Protein AF-A0AAD8SSC6-F1 (afdb_monomer_lite)

Foldseek 3Di:
DDDPDDPVVVVVPDPDPDPDVPDDDLVVLLVVVLVVLDPVVLVVQLVPDVSSVCSSPDPVSVVVSVVSDRDDD

Secondary structure (DSSP, 8-state):
------THHHHTT-S-----TT---HHHHHHHHHT---HHHHHHHHHH-HHHHHHHTSHHHHHHHHHH-PPP-

Sequence (73 aa):
MGHSRPRWKNAQRKSGQEDKGDAIPDELLGLVFLRLTSPLDLVRAAFACRSWRKVIAAEDFRVLSARHGAPSP

Structure (mmCIF, N/CA/C/O backbone):
data_AF-A0AAD8SSC6-F1
#
_entry.id   AF-A0AAD8SSC6-F1
#
loop_
_atom_site.group_PDB
_atom_site.id
_atom_site.type_symbol
_atom_site.label_atom_id
_atom_site.label_alt_id
_atom_site.label_comp_id
_atom_site.label_asym_id
_atom_site.label_entity_id
_atom_site.label_seq_id
_atom_site.pdbx_PDB_ins_code
_atom_site.Cartn_x
_atom_site.Cartn_y
_atom_site.Cartn_z
_atom_site.occupancy
_atom_site.B_iso_or_equiv
_atom_site.auth_seq_id
_atom_site.auth_comp_id
_atom_site.auth_asym_id
_atom_site.auth_atom_id
_atom_site.pdbx_PDB_model_num
ATOM 1 N N . MET A 1 1 ? 24.671 -32.030 -19.365 1.00 40.41 1 MET A N 1
ATOM 2 C CA . MET A 1 1 ? 23.956 -30.873 -19.948 1.00 40.41 1 MET A CA 1
ATOM 3 C C . MET A 1 1 ? 22.894 -30.437 -18.946 1.00 40.41 1 MET A C 1
ATOM 5 O O . MET A 1 1 ? 21.965 -31.191 -18.698 1.00 40.41 1 MET A O 1
ATOM 9 N N . GLY A 1 2 ? 23.116 -29.323 -18.244 1.00 48.00 2 GLY A N 1
ATOM 10 C CA . GLY A 1 2 ? 22.281 -28.902 -17.113 1.00 48.00 2 GLY A CA 1
ATOM 11 C C . GLY A 1 2 ? 21.056 -28.111 -17.563 1.00 48.00 2 GLY A C 1
ATOM 12 O O . GLY A 1 2 ? 21.190 -27.062 -18.186 1.00 48.00 2 GLY A O 1
ATOM 13 N N . HIS A 1 3 ? 19.858 -28.584 -17.226 1.00 57.94 3 HIS A N 1
ATOM 14 C CA . HIS A 1 3 ? 18.629 -27.816 -17.408 1.00 57.94 3 HIS A CA 1
ATOM 15 C C . HIS A 1 3 ? 18.371 -26.940 -16.179 1.00 57.94 3 HIS A C 1
ATOM 17 O O . HIS A 1 3 ? 17.560 -27.272 -15.317 1.00 57.94 3 HIS A O 1
ATOM 23 N N . SER A 1 4 ? 19.045 -25.794 -16.105 1.00 55.06 4 SER A N 1
ATOM 24 C CA . SER A 1 4 ? 18.723 -24.772 -15.107 1.00 55.06 4 SER A CA 1
ATOM 25 C C . SER A 1 4 ? 17.462 -24.027 -15.535 1.00 55.06 4 SER A 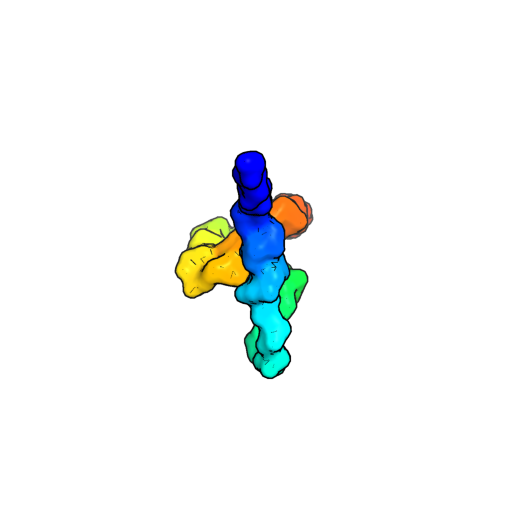C 1
ATOM 27 O O . SER A 1 4 ? 17.508 -23.079 -16.318 1.00 55.06 4 SER A O 1
ATOM 29 N N . ARG A 1 5 ? 16.301 -24.469 -15.041 1.00 60.50 5 ARG A N 1
ATOM 30 C CA . ARG A 1 5 ? 15.059 -23.701 -15.180 1.00 60.50 5 ARG A CA 1
ATOM 31 C C . ARG A 1 5 ? 15.075 -22.528 -14.185 1.00 60.50 5 ARG A C 1
ATOM 33 O O . ARG A 1 5 ? 15.320 -22.755 -13.001 1.00 60.50 5 ARG A O 1
ATOM 40 N N . PRO A 1 6 ? 14.797 -21.285 -14.620 1.00 54.72 6 PRO A N 1
ATOM 41 C CA . PRO A 1 6 ? 14.787 -20.124 -13.737 1.00 54.72 6 PRO A CA 1
ATOM 42 C C . PRO A 1 6 ? 13.747 -20.255 -12.613 1.00 54.72 6 PRO A C 1
ATOM 44 O O . PRO A 1 6 ? 12.572 -20.518 -12.873 1.00 54.72 6 PRO A O 1
ATOM 47 N N . ARG A 1 7 ? 14.173 -19.993 -11.371 1.00 55.53 7 ARG A N 1
ATOM 48 C CA . ARG A 1 7 ? 13.378 -20.078 -10.127 1.00 55.53 7 ARG A CA 1
ATOM 49 C C . ARG A 1 7 ? 12.043 -19.312 -10.165 1.00 55.53 7 ARG A C 1
ATOM 51 O O . ARG A 1 7 ? 11.107 -19.690 -9.467 1.00 55.53 7 ARG A O 1
ATOM 58 N N . TRP A 1 8 ? 11.924 -18.274 -10.994 1.00 55.38 8 TRP A N 1
ATOM 59 C CA . TRP A 1 8 ? 10.732 -17.420 -11.060 1.00 55.38 8 TRP A CA 1
ATOM 60 C C . TRP A 1 8 ? 9.521 -18.072 -11.749 1.00 55.38 8 TRP A C 1
ATOM 62 O O . TRP A 1 8 ? 8.384 -17.767 -11.400 1.00 55.38 8 TRP A O 1
ATOM 72 N N . LYS A 1 9 ? 9.727 -19.033 -12.663 1.00 48.41 9 LYS A N 1
ATOM 73 C CA . LYS A 1 9 ? 8.622 -19.667 -13.413 1.00 48.41 9 LYS A CA 1
ATOM 74 C C . LYS A 1 9 ? 7.748 -20.597 -12.558 1.00 48.41 9 LYS A C 1
ATOM 76 O O . LYS A 1 9 ? 6.617 -20.884 -12.941 1.00 48.41 9 LYS A O 1
ATOM 81 N N . ASN A 1 10 ? 8.240 -21.018 -11.391 1.00 49.53 10 ASN A N 1
ATOM 82 C CA . ASN A 1 10 ? 7.527 -21.922 -10.481 1.00 49.53 10 ASN A CA 1
ATOM 83 C C . ASN A 1 10 ? 6.753 -21.163 -9.391 1.00 49.53 10 ASN A C 1
ATOM 85 O O . ASN A 1 10 ? 5.756 -21.675 -8.892 1.00 49.53 10 ASN A O 1
ATOM 89 N N . ALA A 1 11 ? 7.170 -19.935 -9.058 1.00 50.09 11 ALA A N 1
ATOM 90 C CA . ALA A 1 11 ? 6.427 -19.066 -8.143 1.00 50.09 11 ALA A CA 1
ATOM 91 C C . ALA A 1 11 ? 5.096 -18.601 -8.758 1.00 50.09 11 ALA A C 1
ATOM 93 O O . ALA A 1 11 ? 4.115 -18.432 -8.046 1.00 50.09 11 ALA A O 1
ATOM 94 N N . GLN A 1 12 ? 5.044 -18.486 -10.090 1.00 54.59 12 GLN A N 1
ATOM 95 C CA . GLN A 1 12 ? 3.845 -18.075 -10.822 1.00 54.59 12 GLN A CA 1
ATOM 96 C C . GLN A 1 12 ? 2.734 -19.147 -10.837 1.00 54.59 12 GLN A C 1
ATOM 98 O O . GLN A 1 12 ? 1.578 -18.824 -11.075 1.00 54.59 12 GLN A O 1
ATOM 103 N N . ARG A 1 13 ? 3.050 -20.437 -10.623 1.00 50.09 13 ARG A N 1
ATOM 104 C CA . ARG A 1 13 ? 2.091 -21.546 -10.834 1.00 50.09 13 ARG A CA 1
ATOM 105 C C . ARG A 1 13 ? 1.355 -22.036 -9.582 1.00 50.09 13 ARG A C 1
ATOM 107 O O . ARG A 1 13 ? 0.611 -23.007 -9.684 1.00 50.09 13 ARG A O 1
ATOM 114 N N . LYS A 1 14 ? 1.541 -21.419 -8.408 1.00 47.72 14 LYS A N 1
ATOM 115 C CA . LYS A 1 14 ? 0.910 -21.905 -7.164 1.00 47.72 14 LYS A CA 1
ATOM 116 C C . LYS A 1 14 ? 0.584 -20.818 -6.132 1.00 47.72 14 LYS A C 1
ATOM 118 O O . LYS A 1 14 ? 0.809 -20.997 -4.942 1.00 47.72 14 LYS A O 1
ATOM 123 N N . SER A 1 15 ? 0.028 -19.705 -6.584 1.00 49.19 15 SER A N 1
ATOM 124 C CA . SER A 1 15 ? -0.956 -18.959 -5.791 1.00 49.19 15 SER A CA 1
ATOM 125 C C . SER A 1 15 ? -2.273 -19.112 -6.540 1.00 49.19 15 SER A C 1
ATOM 127 O O . SER A 1 15 ? -2.617 -18.309 -7.393 1.00 49.19 15 SER A O 1
ATOM 129 N N . GLY A 1 16 ? -2.859 -20.302 -6.494 1.00 48.06 16 GLY A N 1
ATOM 130 C CA . GLY A 1 16 ? -3.942 -20.449 -5.535 1.00 48.06 16 GLY A CA 1
ATOM 131 C C . GLY A 1 16 ? -5.177 -19.801 -6.140 1.00 48.06 16 GLY A C 1
ATOM 132 O O . GLY A 1 16 ? -5.625 -18.761 -5.681 1.00 48.06 16 GLY A O 1
ATOM 133 N N . GLN A 1 17 ? -5.678 -20.419 -7.206 1.00 47.97 17 GLN A N 1
ATOM 134 C CA . GLN A 1 17 ? -7.093 -20.375 -7.525 1.00 47.97 17 GLN A CA 1
ATOM 135 C C . GLN A 1 17 ? -7.804 -21.052 -6.344 1.00 47.97 17 GLN A C 1
ATOM 137 O O . GLN A 1 17 ? -8.062 -22.250 -6.368 1.00 47.97 17 GLN A O 1
ATOM 142 N N . GLU A 1 18 ? -7.977 -20.309 -5.255 1.00 50.38 18 GLU A N 1
ATOM 143 C CA . GLU A 1 18 ? -8.911 -20.634 -4.192 1.00 50.38 18 GLU A CA 1
ATOM 144 C C . GLU A 1 18 ? -10.035 -19.621 -4.333 1.00 50.38 18 GLU A C 1
ATOM 146 O O . GLU A 1 18 ? -9.905 -18.459 -3.956 1.00 50.38 18 GLU A O 1
ATOM 151 N N . ASP A 1 19 ? -11.117 -20.086 -4.942 1.00 60.28 19 ASP A N 1
ATOM 152 C CA . ASP A 1 19 ? -12.454 -19.549 -4.764 1.00 60.28 19 ASP A CA 1
ATOM 153 C C . ASP A 1 19 ? -12.781 -19.580 -3.258 1.00 60.28 19 ASP A C 1
ATOM 155 O O . ASP A 1 19 ? -13.307 -20.548 -2.716 1.00 60.28 19 ASP A O 1
ATOM 159 N N . LYS A 1 20 ? -12.326 -18.557 -2.537 1.00 53.06 20 LYS A N 1
ATOM 160 C CA . LYS A 1 20 ? -12.816 -18.182 -1.215 1.00 53.0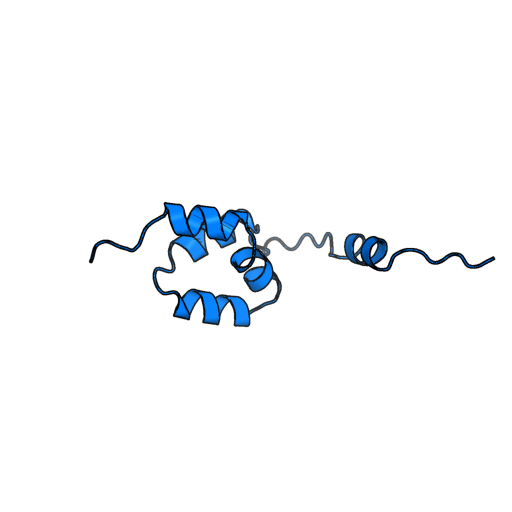6 20 LYS A CA 1
ATOM 161 C C . LYS A 1 20 ? -13.424 -16.813 -1.417 1.00 53.06 20 LYS A C 1
ATOM 163 O O . LYS A 1 20 ? -12.686 -15.854 -1.636 1.00 53.06 20 LYS A O 1
ATOM 168 N N . GLY A 1 21 ? -14.747 -16.721 -1.342 1.00 57.66 21 GLY A N 1
ATOM 169 C CA . GLY A 1 21 ? -15.510 -15.476 -1.498 1.00 57.66 21 GLY A CA 1
ATOM 170 C C . GLY A 1 21 ? -15.164 -14.353 -0.504 1.00 57.66 21 GLY A C 1
ATOM 171 O O . GLY A 1 21 ? -15.855 -13.343 -0.48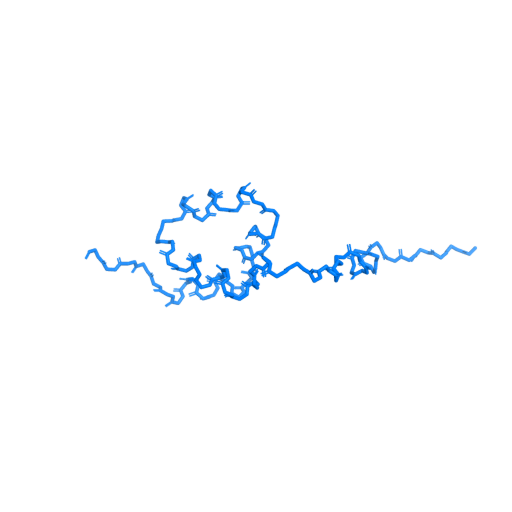1 1.00 57.66 21 GLY A O 1
ATOM 172 N N . ASP A 1 22 ? -14.097 -14.506 0.285 1.00 63.50 22 ASP A N 1
ATOM 173 C CA . ASP A 1 22 ? -13.627 -13.588 1.320 1.00 63.50 22 ASP A CA 1
ATOM 174 C C . ASP A 1 22 ? -12.333 -12.840 0.933 1.00 63.50 22 ASP A C 1
ATOM 176 O O . ASP A 1 22 ? -11.861 -11.977 1.677 1.00 63.50 22 ASP A O 1
ATOM 180 N N . ALA A 1 23 ? -11.711 -13.165 -0.208 1.00 75.31 23 ALA A N 1
ATOM 181 C CA . ALA A 1 23 ? -10.493 -12.491 -0.653 1.00 75.31 23 ALA A CA 1
ATOM 182 C C . ALA A 1 23 ? -10.823 -11.165 -1.358 1.00 75.31 23 ALA A C 1
ATOM 184 O O . ALA A 1 23 ? -11.332 -11.145 -2.477 1.00 75.31 23 ALA A O 1
ATOM 185 N N . ILE A 1 24 ? -10.499 -10.043 -0.709 1.00 84.56 24 ILE A N 1
ATOM 186 C CA . ILE A 1 24 ? -10.636 -8.705 -1.299 1.00 84.56 24 ILE A CA 1
ATOM 187 C C . ILE A 1 24 ? -9.621 -8.551 -2.452 1.00 84.56 24 ILE A C 1
ATOM 189 O O . ILE A 1 24 ? -8.427 -8.756 -2.216 1.00 84.56 24 ILE A O 1
ATOM 193 N N . PRO A 1 25 ? -10.052 -8.156 -3.667 1.00 88.62 25 PRO A N 1
ATOM 194 C CA . PRO A 1 25 ? -9.160 -7.853 -4.785 1.00 88.62 25 PRO A CA 1
ATOM 195 C C . PRO A 1 25 ? -8.102 -6.792 -4.454 1.00 88.62 25 PRO A C 1
ATOM 197 O O . PRO A 1 25 ? -8.383 -5.820 -3.745 1.00 88.62 25 PRO A O 1
ATOM 200 N N . ASP A 1 26 ? -6.906 -6.942 -5.033 1.00 88.19 26 ASP A N 1
ATOM 201 C CA . ASP A 1 26 ? -5.770 -6.032 -4.829 1.00 88.19 26 ASP A CA 1
ATOM 202 C C . ASP A 1 26 ? -6.139 -4.570 -5.186 1.00 88.19 26 ASP A C 1
ATOM 204 O O . ASP A 1 26 ? -5.721 -3.651 -4.476 1.00 88.19 26 ASP A O 1
ATOM 208 N N . GLU A 1 27 ? -6.973 -4.334 -6.216 1.00 87.25 27 GLU A N 1
ATOM 209 C CA . GLU A 1 27 ? -7.412 -2.974 -6.576 1.00 87.25 27 GLU A CA 1
ATOM 210 C C . GLU A 1 27 ? -8.288 -2.331 -5.491 1.00 87.25 27 GLU A C 1
ATOM 212 O O . GLU A 1 27 ? -8.084 -1.169 -5.133 1.00 87.25 27 GLU A O 1
ATOM 217 N N . LEU A 1 28 ? -9.243 -3.083 -4.930 1.00 90.25 28 LEU A N 1
ATOM 218 C CA . LEU A 1 28 ? -10.118 -2.580 -3.865 1.00 90.25 28 LEU A CA 1
ATOM 219 C C . LEU A 1 28 ? -9.331 -2.321 -2.583 1.00 90.25 28 LEU A C 1
ATOM 221 O O . LEU A 1 28 ? -9.555 -1.320 -1.902 1.00 90.25 28 LEU A O 1
ATOM 225 N N . LEU A 1 29 ? -8.374 -3.194 -2.281 1.00 91.00 29 LEU A N 1
ATOM 226 C CA . LEU A 1 29 ? -7.488 -3.021 -1.143 1.00 91.00 29 LEU A CA 1
ATOM 227 C C . LEU A 1 29 ? -6.629 -1.751 -1.287 1.00 91.00 29 LEU A C 1
ATOM 229 O O . LEU A 1 29 ? -6.465 -1.005 -0.321 1.00 91.00 29 LEU A O 1
ATOM 233 N N . GLY A 1 30 ? -6.158 -1.450 -2.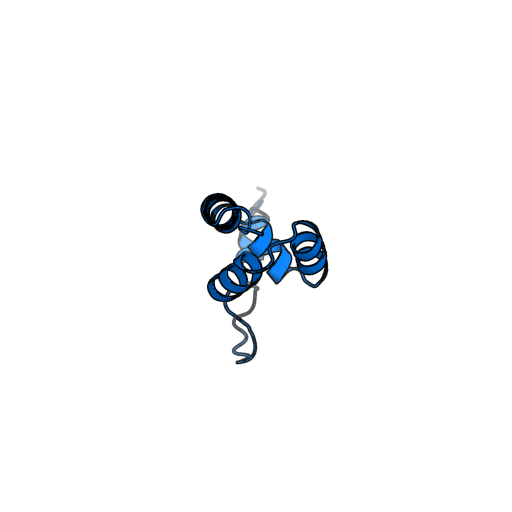502 1.00 90.75 30 GLY A N 1
ATOM 234 C CA . GLY A 1 30 ? -5.475 -0.195 -2.818 1.00 90.75 30 GLY A CA 1
ATOM 235 C C . GLY A 1 30 ? -6.334 1.038 -2.520 1.00 90.75 30 GLY A C 1
ATOM 236 O O . GLY A 1 30 ? -5.854 1.973 -1.883 1.00 90.75 30 GLY A O 1
ATOM 237 N N . LEU A 1 31 ? -7.620 1.028 -2.888 1.00 90.75 31 LEU A N 1
ATOM 238 C CA . LEU A 1 31 ? -8.549 2.129 -2.586 1.00 90.75 31 LEU A CA 1
ATOM 239 C C . LEU A 1 31 ? -8.761 2.335 -1.079 1.00 90.75 31 LEU A C 1
ATOM 241 O O . LEU A 1 31 ? -8.863 3.473 -0.623 1.00 90.75 31 LEU A O 1
ATOM 245 N N . VAL A 1 32 ? -8.808 1.253 -0.296 1.00 91.38 32 VAL A N 1
ATOM 246 C CA . VAL A 1 32 ? -8.890 1.337 1.173 1.00 91.38 32 VAL A CA 1
ATOM 247 C C . VAL A 1 32 ? -7.624 1.9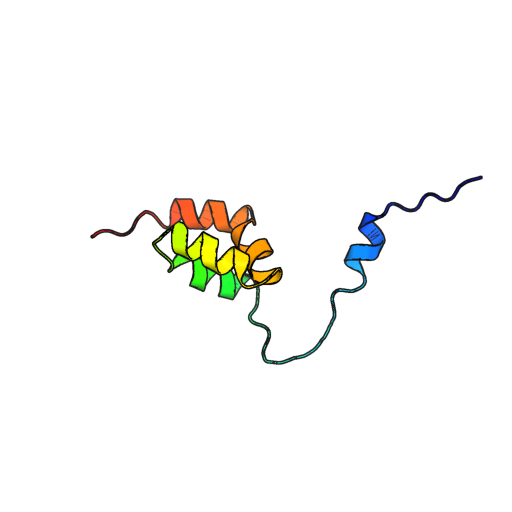73 1.741 1.00 91.38 32 VAL A C 1
ATOM 249 O O . VAL A 1 32 ? -7.709 2.890 2.555 1.00 91.38 32 VAL A O 1
ATOM 252 N N . PHE A 1 33 ? -6.451 1.536 1.283 1.00 91.38 33 PHE A N 1
ATOM 253 C CA . PHE A 1 33 ? -5.176 2.085 1.738 1.00 91.38 33 PHE A CA 1
ATOM 254 C C . PHE A 1 33 ? -4.965 3.541 1.321 1.00 91.38 33 PHE A C 1
ATOM 256 O O . PHE A 1 33 ? -4.380 4.293 2.090 1.00 91.38 33 PHE A O 1
ATOM 263 N N . LEU A 1 34 ? -5.503 3.986 0.182 1.00 89.88 34 LEU A N 1
ATOM 264 C CA . LEU A 1 34 ? -5.485 5.406 -0.197 1.00 89.88 34 LEU A CA 1
ATOM 265 C C . LEU A 1 34 ? -6.242 6.300 0.795 1.00 89.88 34 LEU A C 1
ATOM 267 O O . LEU A 1 34 ? -5.932 7.482 0.910 1.00 89.88 34 LEU A O 1
ATOM 271 N N . ARG A 1 35 ? -7.207 5.745 1.540 1.00 89.31 35 ARG A N 1
ATOM 272 C CA . ARG A 1 35 ? -7.900 6.470 2.614 1.00 89.31 35 ARG A CA 1
ATOM 273 C C . ARG A 1 35 ? -7.145 6.473 3.941 1.00 89.31 35 ARG A C 1
ATOM 275 O O . ARG A 1 35 ? -7.516 7.236 4.829 1.00 89.31 35 ARG A O 1
ATOM 282 N N . LEU A 1 36 ? -6.101 5.656 4.091 1.00 88.06 36 LEU A N 1
ATOM 283 C CA . LEU A 1 36 ? -5.204 5.734 5.240 1.00 88.06 36 LEU A CA 1
ATOM 284 C C . LEU A 1 36 ? -4.277 6.930 5.029 1.00 88.06 36 LEU A C 1
ATOM 286 O O . LEU A 1 36 ? -3.269 6.859 4.333 1.00 88.06 36 LEU A O 1
ATOM 290 N N . THR A 1 37 ? -4.645 8.054 5.629 1.00 72.75 37 THR A N 1
ATOM 291 C CA . THR A 1 37 ? -3.932 9.330 5.491 1.00 72.75 37 THR A CA 1
ATOM 292 C C . THR A 1 37 ? -2.568 9.346 6.182 1.00 72.75 37 THR A C 1
ATOM 294 O O . THR A 1 37 ? -1.732 10.201 5.895 1.00 72.75 37 THR A O 1
ATOM 297 N N . SER A 1 38 ? -2.332 8.403 7.095 1.00 84.00 38 SER A N 1
ATOM 298 C CA . SER A 1 38 ? -1.111 8.295 7.884 1.00 84.00 38 SER A CA 1
ATOM 299 C C . SER A 1 38 ? -0.131 7.291 7.266 1.00 84.00 38 SER A C 1
ATOM 301 O O . SER A 1 38 ? -0.450 6.100 7.162 1.00 84.00 38 SER A O 1
ATOM 303 N N . PRO A 1 39 ? 1.112 7.709 6.957 1.00 85.19 39 PRO A N 1
ATOM 304 C CA . PRO A 1 39 ? 2.166 6.793 6.522 1.00 85.19 39 PRO A CA 1
ATOM 305 C C . PRO A 1 39 ? 2.420 5.653 7.518 1.00 85.19 39 PRO A C 1
ATOM 307 O O . PRO A 1 39 ? 2.763 4.542 7.118 1.00 85.19 39 PRO A O 1
ATOM 310 N N . LEU A 1 40 ? 2.226 5.897 8.819 1.00 89.94 40 LEU A N 1
ATOM 311 C CA . LEU A 1 40 ? 2.423 4.883 9.853 1.00 89.94 40 LEU A CA 1
ATOM 312 C C . LEU A 1 40 ? 1.354 3.784 9.795 1.00 89.94 40 LEU A C 1
ATOM 314 O O . LEU A 1 40 ? 1.659 2.617 10.046 1.00 89.94 40 LEU A O 1
ATOM 318 N N . ASP A 1 41 ? 0.121 4.129 9.431 1.00 91.25 41 ASP A N 1
ATOM 319 C CA . ASP A 1 41 ? -0.958 3.148 9.304 1.00 91.25 41 ASP A CA 1
ATOM 320 C C . ASP A 1 41 ? -0.775 2.276 8.060 1.00 91.25 41 ASP A C 1
ATOM 322 O O . ASP A 1 41 ? -1.013 1.069 8.120 1.00 91.25 41 ASP A O 1
ATOM 326 N N . LEU A 1 42 ? -0.216 2.834 6.981 1.00 90.19 42 LEU A N 1
ATOM 327 C CA . LEU A 1 42 ? 0.245 2.049 5.831 1.00 90.19 42 LEU A CA 1
ATOM 328 C C . LEU A 1 42 ? 1.360 1.072 6.221 1.00 90.19 42 LEU A C 1
ATOM 330 O O . LEU A 1 42 ? 1.326 -0.095 5.828 1.00 90.19 42 LEU A O 1
ATOM 334 N N . VAL A 1 43 ? 2.324 1.506 7.040 1.00 93.12 43 VAL A N 1
ATOM 335 C CA . VAL A 1 43 ? 3.365 0.608 7.562 1.00 93.12 43 VAL A CA 1
ATOM 336 C C . VAL A 1 43 ? 2.728 -0.524 8.370 1.00 93.12 43 VAL A C 1
ATOM 338 O O . VAL A 1 43 ? 2.988 -1.691 8.083 1.00 93.12 43 VAL A O 1
ATOM 341 N N . ARG A 1 44 ? 1.839 -0.222 9.323 1.00 94.56 44 ARG A N 1
ATOM 342 C CA . ARG A 1 44 ? 1.133 -1.243 10.120 1.00 94.56 44 ARG A CA 1
ATOM 343 C C . ARG A 1 44 ? 0.354 -2.226 9.240 1.00 94.56 44 ARG A C 1
ATOM 345 O O . ARG A 1 44 ? 0.469 -3.436 9.435 1.00 94.56 44 ARG A O 1
ATOM 352 N N . ALA A 1 45 ? -0.361 -1.734 8.229 1.00 93.00 45 ALA A N 1
ATOM 353 C CA . ALA A 1 45 ? -1.088 -2.563 7.271 1.00 93.00 45 ALA A CA 1
ATOM 354 C C . ALA A 1 45 ? -0.152 -3.494 6.472 1.00 93.00 45 ALA A C 1
ATOM 356 O O . ALA A 1 45 ? -0.430 -4.685 6.324 1.00 93.00 45 ALA A O 1
ATOM 357 N N . ALA A 1 46 ? 1.007 -3.003 6.026 1.00 93.06 46 ALA A N 1
ATOM 358 C CA . ALA A 1 46 ? 2.009 -3.812 5.326 1.00 93.06 46 ALA A CA 1
ATOM 359 C C . ALA A 1 46 ? 2.631 -4.918 6.207 1.00 93.06 46 ALA A C 1
ATOM 361 O O . ALA A 1 46 ? 3.181 -5.907 5.699 1.00 93.06 46 ALA A O 1
ATOM 362 N N . PHE A 1 47 ? 2.561 -4.774 7.531 1.00 94.38 47 PHE A N 1
ATOM 363 C CA . PHE A 1 47 ? 2.976 -5.806 8.480 1.00 94.38 47 PHE A CA 1
ATOM 364 C C . PHE A 1 47 ? 1.882 -6.837 8.784 1.00 94.38 47 PHE A C 1
ATOM 366 O O . PHE A 1 47 ? 2.233 -7.952 9.164 1.00 94.38 47 PHE A O 1
ATOM 373 N N . ALA A 1 48 ? 0.602 -6.530 8.545 1.00 92.25 48 ALA A N 1
ATOM 374 C CA . AL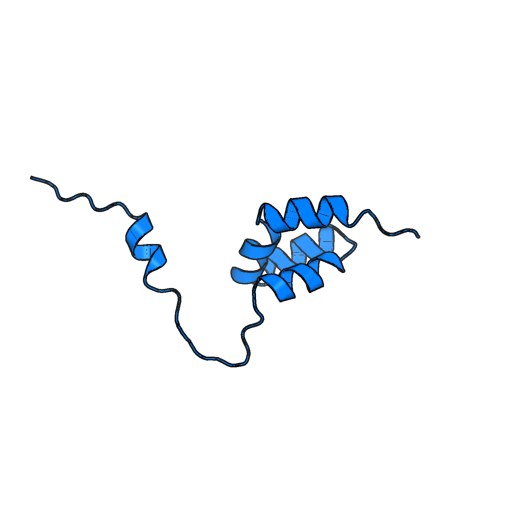A A 1 48 ? -0.511 -7.435 8.837 1.00 92.25 48 ALA A CA 1
ATOM 375 C C . ALA A 1 48 ? -0.473 -8.720 7.993 1.00 92.25 48 ALA A C 1
ATOM 377 O O . ALA A 1 48 ? -0.603 -9.820 8.526 1.00 92.25 48 ALA A O 1
ATOM 378 N N . CYS A 1 49 ? -0.263 -8.610 6.674 1.00 90.31 49 CYS A N 1
ATOM 379 C CA . CYS A 1 49 ? -0.111 -9.787 5.818 1.00 90.31 49 CYS A CA 1
ATOM 380 C C . CYS A 1 49 ? 0.702 -9.526 4.536 1.00 90.31 49 CYS A C 1
ATOM 382 O O . CYS A 1 49 ? 0.945 -8.387 4.129 1.00 90.31 49 CYS A O 1
ATOM 384 N N . ARG A 1 50 ? 1.123 -10.612 3.866 1.00 87.50 50 ARG A N 1
ATOM 385 C CA . ARG A 1 50 ? 1.927 -10.539 2.631 1.00 87.50 50 ARG A CA 1
ATOM 386 C C . ARG A 1 50 ? 1.171 -9.921 1.451 1.00 87.50 50 ARG A C 1
ATOM 388 O O . ARG A 1 50 ? 1.803 -9.216 0.670 1.00 87.50 50 ARG A O 1
ATOM 395 N N . SER A 1 51 ? -0.138 -10.165 1.328 1.00 88.69 51 SER A N 1
ATOM 396 C CA . SER A 1 51 ? -0.948 -9.598 0.235 1.00 88.69 51 SER A CA 1
ATOM 397 C C . SER A 1 51 ? -1.005 -8.077 0.338 1.00 88.69 51 SER A C 1
ATOM 399 O O . SER A 1 51 ? -0.732 -7.369 -0.622 1.00 88.69 51 SER A O 1
ATOM 401 N N . TRP A 1 52 ? -1.235 -7.566 1.547 1.00 93.12 52 TRP A N 1
ATOM 402 C CA . TRP A 1 52 ? -1.324 -6.131 1.804 1.00 93.12 52 TRP A CA 1
ATOM 403 C C . TRP A 1 52 ? 0.010 -5.437 1.550 1.00 93.12 52 TRP A C 1
ATOM 405 O O . TRP A 1 52 ? 0.063 -4.409 0.882 1.00 93.12 52 TRP A O 1
ATOM 415 N N . ARG A 1 53 ? 1.114 -6.054 1.988 1.00 93.75 53 ARG A N 1
ATOM 416 C CA . ARG A 1 53 ? 2.465 -5.569 1.681 1.00 93.75 53 ARG A CA 1
ATOM 417 C C . ARG A 1 53 ? 2.724 -5.471 0.181 1.00 93.75 53 ARG A C 1
ATOM 419 O O . ARG A 1 53 ? 3.334 -4.501 -0.252 1.00 93.75 53 ARG A O 1
ATOM 426 N N . LYS A 1 54 ? 2.294 -6.471 -0.594 1.00 92.94 54 LYS A N 1
ATOM 427 C CA . LYS A 1 54 ? 2.454 -6.488 -2.054 1.00 92.94 54 LYS A CA 1
ATOM 428 C C . LYS A 1 54 ? 1.710 -5.311 -2.693 1.00 92.94 54 LYS A C 1
ATOM 430 O O . LYS A 1 54 ? 2.304 -4.635 -3.522 1.00 92.94 54 LYS A O 1
ATOM 435 N N . VAL A 1 55 ? 0.471 -5.044 -2.273 1.00 93.31 55 VAL A N 1
ATOM 436 C CA . VAL A 1 55 ? -0.324 -3.911 -2.778 1.00 93.31 55 VAL A CA 1
ATOM 437 C C . VAL A 1 55 ? 0.306 -2.569 -2.398 1.00 93.31 55 VAL A C 1
ATOM 439 O O . VAL A 1 55 ? 0.512 -1.730 -3.264 1.00 93.31 55 VAL A O 1
ATOM 442 N N . ILE A 1 56 ? 0.704 -2.382 -1.136 1.00 92.06 56 ILE A N 1
ATOM 443 C CA . ILE A 1 56 ? 1.309 -1.123 -0.655 1.00 92.06 56 ILE A CA 1
ATOM 444 C C . ILE A 1 56 ? 2.676 -0.852 -1.307 1.00 92.06 56 ILE A C 1
ATOM 446 O O . ILE A 1 56 ? 3.055 0.297 -1.532 1.00 92.06 56 ILE A O 1
ATOM 450 N N . ALA A 1 57 ? 3.444 -1.900 -1.609 1.00 91.69 57 ALA A N 1
ATOM 451 C CA . ALA A 1 57 ? 4.742 -1.774 -2.267 1.00 91.69 57 ALA A CA 1
ATOM 452 C C . ALA A 1 57 ? 4.651 -1.642 -3.799 1.00 91.69 57 ALA A C 1
ATOM 454 O O . ALA A 1 57 ? 5.687 -1.423 -4.428 1.00 91.69 57 ALA A O 1
ATOM 455 N N . ALA A 1 58 ? 3.461 -1.791 -4.394 1.00 91.69 58 ALA A N 1
ATOM 456 C CA . ALA A 1 58 ? 3.270 -1.693 -5.836 1.00 91.69 58 ALA A CA 1
ATOM 457 C C . ALA A 1 58 ? 3.497 -0.258 -6.338 1.00 91.69 58 ALA A C 1
ATOM 459 O O . ALA A 1 58 ? 3.129 0.715 -5.676 1.00 91.69 58 ALA A O 1
ATOM 460 N N . GLU A 1 59 ? 4.082 -0.130 -7.530 1.00 87.81 59 GLU A N 1
ATOM 461 C CA . GLU A 1 59 ? 4.346 1.174 -8.150 1.00 87.81 59 GLU A CA 1
ATOM 462 C C . GLU A 1 59 ? 3.042 1.933 -8.422 1.00 87.81 59 GLU A C 1
ATOM 464 O O . GLU A 1 59 ? 2.932 3.118 -8.110 1.00 87.81 59 GLU A O 1
ATOM 469 N N . ASP A 1 60 ? 2.014 1.228 -8.903 1.00 86.00 60 ASP A N 1
ATOM 470 C CA . ASP A 1 60 ? 0.694 1.803 -9.168 1.00 86.00 60 ASP A CA 1
ATOM 471 C C . ASP A 1 60 ? 0.098 2.445 -7.911 1.00 86.00 60 ASP A C 1
ATOM 473 O O . ASP A 1 60 ? -0.406 3.568 -7.953 1.00 86.00 60 ASP A O 1
ATOM 477 N N . PHE A 1 61 ? 0.227 1.776 -6.760 1.00 87.50 61 PHE A N 1
ATOM 478 C CA . PHE A 1 61 ? -0.238 2.306 -5.482 1.00 87.50 61 PHE A CA 1
ATOM 479 C C . PHE A 1 61 ? 0.537 3.561 -5.065 1.00 87.50 61 PHE A C 1
ATOM 481 O O . PHE A 1 61 ? -0.067 4.527 -4.605 1.00 87.50 61 PHE A O 1
ATOM 488 N N . ARG A 1 62 ? 1.861 3.592 -5.259 1.00 85.50 62 ARG A N 1
ATOM 489 C CA . ARG A 1 62 ? 2.693 4.765 -4.938 1.00 85.50 62 ARG A CA 1
ATOM 490 C C . ARG A 1 62 ? 2.339 5.973 -5.796 1.00 85.50 62 ARG A C 1
ATOM 492 O O . ARG A 1 62 ? 2.203 7.074 -5.266 1.00 85.50 62 ARG A O 1
ATOM 499 N N . VAL A 1 63 ? 2.147 5.766 -7.098 1.00 86.50 63 VAL A N 1
ATOM 500 C CA . VAL A 1 63 ? 1.718 6.822 -8.026 1.00 86.50 63 VAL A CA 1
ATOM 501 C C . VAL A 1 63 ? 0.334 7.337 -7.639 1.00 86.50 63 VAL A C 1
ATOM 503 O O . VAL A 1 63 ? 0.128 8.547 -7.565 1.00 86.50 63 VAL A O 1
ATOM 506 N N . LEU A 1 64 ? -0.613 6.441 -7.350 1.00 84.06 64 LEU A N 1
ATOM 507 C CA . LEU A 1 64 ? -1.953 6.826 -6.906 1.00 84.06 64 LEU A CA 1
ATOM 508 C C . LEU A 1 64 ? -1.918 7.579 -5.572 1.00 84.06 64 LEU A C 1
ATOM 510 O O . LEU A 1 64 ? -2.565 8.614 -5.454 1.00 84.06 64 LEU A O 1
ATOM 514 N N . SER A 1 65 ? -1.128 7.119 -4.601 1.00 82.88 65 SER A N 1
ATOM 515 C CA . SER A 1 65 ? -0.983 7.762 -3.292 1.00 82.88 65 SER A CA 1
ATOM 516 C C . SER A 1 65 ? -0.380 9.160 -3.404 1.00 82.88 65 SER A C 1
ATOM 518 O O . SER A 1 65 ? -0.881 10.087 -2.772 1.00 82.88 65 SER A O 1
ATOM 520 N N . ALA A 1 66 ? 0.623 9.347 -4.265 1.00 83.19 66 ALA A N 1
ATOM 521 C CA . ALA A 1 66 ? 1.198 10.662 -4.529 1.00 83.19 66 ALA A CA 1
ATOM 522 C C . ALA A 1 66 ? 0.177 11.626 -5.159 1.00 83.19 66 ALA A C 1
ATOM 524 O O . ALA A 1 66 ? 0.153 12.809 -4.825 1.00 83.19 66 ALA A O 1
ATOM 525 N N . ARG A 1 67 ? -0.691 11.123 -6.049 1.00 82.94 67 ARG A N 1
ATOM 526 C CA . ARG A 1 67 ? -1.756 11.913 -6.697 1.00 82.94 67 ARG A CA 1
ATOM 527 C C . ARG A 1 67 ? -2.932 12.207 -5.773 1.00 82.94 67 ARG A C 1
ATOM 529 O O . ARG A 1 67 ? -3.608 13.210 -5.973 1.00 82.94 67 ARG A O 1
ATOM 536 N N . HIS A 1 68 ? -3.183 11.341 -4.795 1.00 78.94 68 HIS A N 1
ATOM 537 C CA . HIS A 1 68 ? -4.294 11.481 -3.858 1.00 78.94 68 HIS A CA 1
ATOM 538 C C . HIS A 1 68 ? -4.085 12.635 -2.858 1.00 78.94 68 HIS A C 1
ATOM 540 O O . HIS A 1 68 ? -5.053 13.100 -2.266 1.00 78.94 68 HIS A O 1
ATOM 546 N N . GLY A 1 69 ? -2.854 13.153 -2.736 1.00 67.12 69 GLY A N 1
ATOM 547 C CA . GLY A 1 69 ? -2.537 14.335 -1.935 1.00 67.12 69 GLY A CA 1
ATOM 548 C C . GLY A 1 69 ? -2.628 14.096 -0.423 1.00 67.12 69 GLY A C 1
ATOM 549 O O . GLY A 1 69 ? -3.332 13.208 0.057 1.00 67.12 69 GLY A O 1
ATOM 550 N N . ALA A 1 70 ? -1.879 14.889 0.348 1.00 59.28 70 ALA A N 1
ATOM 551 C CA . ALA A 1 70 ? -2.029 14.926 1.802 1.00 59.28 70 ALA A CA 1
ATOM 552 C C . ALA A 1 70 ? -3.419 15.487 2.165 1.00 59.28 70 ALA A C 1
ATOM 554 O O . ALA A 1 70 ? -3.890 16.397 1.476 1.00 59.28 70 ALA A O 1
ATOM 555 N N . PRO A 1 71 ? -4.081 14.973 3.220 1.00 53.91 71 PRO A N 1
ATOM 556 C CA . PRO A 1 71 ? -5.394 15.464 3.619 1.00 53.91 71 PRO A CA 1
ATOM 557 C C . PRO A 1 71 ? -5.325 16.956 3.959 1.00 53.91 71 PRO A C 1
ATOM 559 O O . PRO A 1 71 ? -4.434 17.398 4.687 1.00 53.91 71 PRO A O 1
ATOM 562 N N . SER A 1 72 ? -6.282 17.725 3.445 1.00 54.62 72 SER A N 1
ATOM 563 C CA . SER A 1 72 ? -6.618 19.019 4.033 1.00 54.62 72 SER A CA 1
ATOM 564 C C . SER A 1 72 ? -7.081 18.791 5.484 1.00 54.62 72 SER A C 1
ATOM 566 O O . SER A 1 72 ? -7.863 17.856 5.691 1.00 54.62 72 SER A O 1
ATOM 568 N N . PRO A 1 73 ? -6.575 19.579 6.450 1.00 54.50 73 PRO A N 1
ATOM 569 C CA . PRO A 1 73 ? -6.821 19.406 7.884 1.00 54.50 73 PRO A CA 1
ATOM 570 C C . PRO A 1 73 ? -8.292 19.552 8.282 1.00 54.50 73 PRO A C 1
ATOM 572 O O . PRO A 1 73 ? -9.044 20.239 7.553 1.00 54.50 73 PRO A O 1
#

Radius of gyration: 16.5 Å; chains: 1; bounding box: 40×50×30 Å

InterPro domains:
  IPR001810 F-box domain [PF12937] (23-57)
  IPR001810 F-box domain [SM00256] (24-65)
  IPR036047 F-box-like domain superfamily [SSF81383] (9-58)

Organism: Lolium multiflorum (NCBI:txid4521)

pLDDT: mean 75.59, std 17.59, range [40.41, 94.56]